Protein AF-A0A7V9SW74-F1 (afdb_monomer_lite)

Sequence (137 aa):
MRDVGGLAVEMARRSDWRYPLLHSRCAEVLALEERIHELDAIIAAGAMVARGVPAVECQCGAPILRGAHFCSHCGRPAPETAPVTSCSHCGQPLPAEANFCSVCGNAIAAEAFEGEAGLDDTMIEPLPPLDGPRETA

Radius of gyration: 23.01 Å; chains: 1; bounding box: 38×46×60 Å

pLDDT: mean 78.47, std 15.79, range [41.12, 97.19]

Foldseek 3Di:
DDQLVRVVVVCVVVVNDPPVVSVVRVVVVVVVVLVVLVVQQVVQVVVCVVVVFDWDADPSRHTHGPPDQADPRPRHGDPPHDQPDADPPPRHGHHPPDQADPPPGDGDDPDDPPDDPDDPPDPPDPDPDPPDDPDDD

Secondary structure (DSSP, 8-state):
---HHHHHHHHHHHT---HHHHHHHHHHHHHHHHHHHHHHHHHHHHHHHHHT--EEE-TTSPEEETT-SB-TTT-PBPTTS--SEE-TTT--EE-TT-SB-TTT--B---S-----S-------PPPPP--------

Structure (mmCIF, N/CA/C/O backbone):
data_AF-A0A7V9SW74-F1
#
_entry.id   AF-A0A7V9SW74-F1
#
loop_
_atom_site.group_PDB
_atom_site.id
_atom_site.type_symbol
_atom_site.label_atom_id
_atom_site.label_alt_id
_atom_site.label_comp_id
_atom_site.label_asym_id
_atom_site.label_entity_id
_atom_site.label_seq_id
_atom_site.pdbx_PDB_ins_code
_atom_site.Cartn_x
_atom_site.Cartn_y
_atom_site.Cartn_z
_atom_site.occupancy
_atom_site.B_iso_or_equiv
_atom_site.auth_seq_id
_atom_site.auth_comp_id
_atom_site.auth_asym_id
_atom_site.auth_atom_id
_atom_site.pdbx_PDB_model_num
ATOM 1 N N . MET A 1 1 ? 2.730 10.776 -17.762 1.00 51.22 1 MET A N 1
ATOM 2 C CA . MET A 1 1 ? 3.685 10.080 -16.874 1.00 51.22 1 MET A CA 1
ATOM 3 C C . MET A 1 1 ? 3.504 8.589 -17.145 1.00 51.22 1 MET A C 1
ATOM 5 O O . MET A 1 1 ? 2.360 8.163 -17.113 1.00 51.22 1 MET A O 1
ATOM 9 N N . ARG A 1 2 ? 4.538 7.843 -17.568 1.00 68.00 2 ARG A N 1
ATOM 10 C CA . ARG A 1 2 ? 4.420 6.380 -17.759 1.00 68.00 2 ARG A CA 1
ATOM 11 C C . ARG A 1 2 ? 4.558 5.712 -16.393 1.00 68.00 2 ARG A C 1
ATOM 13 O O . ARG A 1 2 ? 5.425 6.128 -15.627 1.00 68.00 2 ARG A O 1
ATOM 20 N N . ASP A 1 3 ? 3.719 4.727 -16.104 1.00 90.38 3 ASP A N 1
ATOM 21 C CA . ASP A 1 3 ? 3.871 3.873 -14.930 1.00 90.38 3 ASP A CA 1
ATOM 22 C C . ASP A 1 3 ? 5.152 3.020 -15.040 1.00 90.38 3 ASP A C 1
ATOM 24 O O . ASP A 1 3 ? 5.730 2.862 -16.122 1.00 90.38 3 ASP A O 1
ATOM 28 N N . VAL A 1 4 ? 5.628 2.499 -13.906 1.00 94.50 4 VAL A N 1
ATOM 29 C CA . VAL A 1 4 ? 6.859 1.692 -13.837 1.00 94.50 4 VAL A CA 1
ATOM 30 C C . VAL A 1 4 ? 6.759 0.442 -14.720 1.00 94.50 4 VAL A C 1
ATOM 32 O O . VAL A 1 4 ? 7.740 0.077 -15.367 1.00 94.50 4 VAL A O 1
ATOM 35 N N . GLY A 1 5 ? 5.577 -0.177 -14.807 1.00 94.56 5 GLY A N 1
ATOM 36 C CA . GLY A 1 5 ? 5.336 -1.363 -15.628 1.00 94.56 5 GLY A CA 1
ATOM 37 C C . GLY A 1 5 ? 5.457 -1.064 -17.120 1.00 94.56 5 GLY A C 1
ATOM 38 O O . GLY A 1 5 ? 6.224 -1.713 -17.826 1.00 94.56 5 GLY A O 1
ATOM 39 N N . GLY A 1 6 ? 4.783 -0.023 -17.601 1.00 94.94 6 GLY A N 1
ATOM 40 C CA . GLY A 1 6 ? 4.865 0.448 -18.978 1.00 94.94 6 GLY A CA 1
ATOM 41 C C . GLY A 1 6 ? 6.272 0.909 -19.354 1.00 94.94 6 GLY A C 1
ATOM 42 O O . GLY A 1 6 ? 6.720 0.679 -20.478 1.00 94.94 6 GLY A O 1
ATOM 43 N N . LEU A 1 7 ? 7.009 1.515 -18.417 1.00 94.69 7 LEU A N 1
ATOM 44 C CA . LEU A 1 7 ? 8.426 1.817 -18.607 1.00 94.69 7 LEU A CA 1
ATOM 45 C C . LEU A 1 7 ? 9.254 0.533 -18.779 1.00 94.69 7 LEU A C 1
ATOM 47 O O . LEU A 1 7 ? 10.014 0.437 -19.742 1.00 94.69 7 LEU A O 1
ATOM 51 N N . ALA A 1 8 ? 9.088 -0.453 -17.895 1.00 95.31 8 ALA A N 1
ATOM 52 C CA . ALA A 1 8 ? 9.814 -1.719 -17.957 1.00 95.31 8 ALA A CA 1
ATOM 53 C C . ALA A 1 8 ? 9.505 -2.509 -19.242 1.00 95.31 8 ALA A C 1
ATOM 55 O O . ALA A 1 8 ? 10.426 -2.996 -19.896 1.00 95.31 8 ALA A O 1
ATOM 56 N N . VAL A 1 9 ? 8.236 -2.571 -19.658 1.00 96.38 9 VAL A N 1
ATOM 57 C CA . VAL A 1 9 ? 7.812 -3.216 -20.913 1.00 96.38 9 VAL A CA 1
ATOM 58 C C . VAL A 1 9 ? 8.465 -2.546 -22.122 1.00 96.38 9 VAL A C 1
ATOM 60 O O . VAL A 1 9 ? 8.974 -3.227 -23.010 1.00 96.38 9 VAL A O 1
ATOM 63 N N . GLU A 1 10 ? 8.508 -1.214 -22.158 1.00 95.44 10 GLU A N 1
ATOM 64 C CA . GLU A 1 10 ? 9.140 -0.479 -23.256 1.00 95.44 10 GLU A CA 1
ATOM 65 C C . GLU A 1 10 ? 10.663 -0.663 -23.299 1.00 95.44 10 GLU A C 1
ATOM 67 O O . GLU A 1 10 ? 11.229 -0.747 -24.390 1.00 95.44 10 GLU A O 1
ATOM 72 N N . MET A 1 11 ? 11.322 -0.758 -22.141 1.00 95.69 11 MET A N 1
ATOM 73 C CA . MET A 1 11 ? 12.755 -1.066 -22.039 1.00 95.69 11 MET A CA 1
ATOM 74 C C . MET A 1 11 ? 13.049 -2.493 -22.513 1.00 95.69 11 MET A C 1
ATOM 76 O O . MET A 1 11 ? 13.964 -2.696 -23.310 1.00 95.69 11 MET A O 1
ATOM 80 N N . ALA A 1 12 ? 12.224 -3.464 -22.108 1.00 96.25 12 ALA A N 1
ATOM 81 C CA . ALA A 1 12 ? 12.329 -4.856 -22.536 1.00 96.25 12 ALA A CA 1
ATOM 82 C C . ALA A 1 12 ? 12.118 -5.006 -24.050 1.00 96.25 12 ALA A C 1
ATOM 84 O O . ALA A 1 12 ? 12.939 -5.618 -24.732 1.00 96.25 12 ALA A O 1
ATOM 85 N N . ARG A 1 13 ? 11.069 -4.372 -24.597 1.00 97.06 13 ARG A N 1
ATOM 86 C CA . ARG A 1 13 ? 10.746 -4.381 -26.035 1.00 97.06 13 ARG A CA 1
ATOM 87 C C . ARG A 1 13 ? 11.886 -3.838 -26.900 1.00 97.06 13 ARG A C 1
ATOM 89 O O . ARG A 1 13 ? 12.037 -4.261 -28.041 1.00 97.06 13 ARG A O 1
ATOM 96 N N . ARG A 1 14 ? 12.656 -2.880 -26.380 1.00 96.31 14 ARG A N 1
ATOM 97 C CA . ARG A 1 14 ? 13.791 -2.250 -27.076 1.00 96.31 14 ARG A CA 1
ATOM 98 C C . ARG A 1 14 ? 15.139 -2.886 -26.735 1.00 96.31 14 ARG A C 1
ATOM 100 O O . ARG A 1 14 ? 16.141 -2.479 -27.311 1.00 96.31 14 ARG A O 1
ATOM 107 N N . SER A 1 15 ? 15.159 -3.833 -25.795 1.00 95.19 15 SER A N 1
ATOM 108 C CA . SER A 1 15 ? 16.375 -4.424 -25.223 1.00 95.19 15 SER A CA 1
ATOM 109 C C . SER A 1 15 ? 17.374 -3.382 -24.690 1.00 95.19 15 SER A C 1
ATOM 111 O O . SER A 1 15 ? 18.578 -3.618 -24.687 1.00 95.19 15 SER A O 1
ATOM 113 N N . ASP A 1 16 ? 16.874 -2.235 -24.219 1.00 96.19 16 ASP A N 1
ATOM 114 C CA . ASP A 1 16 ? 17.673 -1.122 -23.693 1.00 96.19 16 ASP A CA 1
ATOM 115 C C . ASP A 1 16 ? 17.323 -0.868 -22.219 1.00 96.19 16 ASP A C 1
ATOM 117 O O . ASP A 1 16 ? 16.386 -0.136 -21.876 1.00 96.19 16 ASP A O 1
ATOM 121 N N . TRP A 1 17 ? 18.075 -1.514 -21.323 1.00 95.75 17 TRP A N 1
ATOM 122 C CA . TRP A 1 17 ? 17.855 -1.436 -19.881 1.00 95.75 17 TRP A CA 1
ATOM 123 C C . TRP A 1 17 ? 18.614 -0.275 -19.238 1.00 95.75 17 TRP A C 1
ATOM 125 O O . TRP A 1 17 ? 19.725 -0.396 -18.728 1.00 95.75 17 TRP A O 1
ATOM 135 N N . ARG A 1 18 ? 17.944 0.870 -19.163 1.00 95.44 18 ARG A N 1
ATOM 136 C CA . ARG A 1 18 ? 18.373 2.043 -18.389 1.00 95.44 18 ARG A CA 1
ATOM 137 C C . ARG A 1 18 ? 18.003 1.932 -16.904 1.00 95.44 18 ARG A C 1
ATOM 139 O O . ARG A 1 18 ? 17.082 2.604 -16.436 1.00 95.44 18 ARG A O 1
ATOM 146 N N . TYR A 1 19 ? 18.757 1.128 -16.154 1.00 94.81 19 TYR A N 1
ATOM 147 C CA . TYR A 1 19 ? 18.547 0.916 -14.712 1.00 94.81 19 TYR A CA 1
ATOM 148 C C . TYR A 1 19 ? 18.368 2.208 -13.883 1.00 94.81 19 TYR A C 1
ATOM 150 O O . TYR A 1 19 ? 17.423 2.259 -13.098 1.00 94.81 19 TYR A O 1
ATOM 158 N N . PRO A 1 20 ? 19.159 3.289 -14.074 1.00 97.19 20 PRO A N 1
ATOM 159 C CA . PRO A 1 20 ? 18.997 4.506 -13.271 1.00 97.19 20 PRO A CA 1
ATOM 160 C C . PRO A 1 20 ? 17.620 5.165 -13.420 1.00 97.19 20 PRO A C 1
ATOM 162 O O . PRO A 1 20 ? 17.069 5.693 -12.455 1.00 97.19 20 PRO A O 1
ATOM 165 N N . LEU A 1 21 ? 17.048 5.118 -14.628 1.00 94.69 21 LEU A N 1
ATOM 166 C CA . LEU A 1 21 ? 15.720 5.664 -14.895 1.00 94.69 21 LEU A CA 1
ATOM 167 C C . LEU A 1 21 ? 14.642 4.829 -14.200 1.00 94.69 21 LEU A C 1
ATOM 169 O O . LEU A 1 21 ? 13.772 5.395 -13.540 1.00 94.69 21 LEU A O 1
ATOM 173 N N . LEU A 1 22 ? 14.722 3.501 -14.325 1.00 94.88 22 LEU A N 1
ATOM 174 C CA . LEU A 1 22 ? 13.787 2.584 -13.678 1.00 94.88 22 LEU A CA 1
ATOM 175 C C . LEU A 1 22 ? 13.835 2.745 -12.156 1.00 94.88 22 LEU A C 1
ATOM 177 O O . LEU A 1 22 ? 12.801 2.969 -11.539 1.00 94.88 22 LEU A O 1
ATOM 181 N N . HIS A 1 23 ? 15.035 2.743 -11.574 1.00 96.19 23 HIS A N 1
ATOM 182 C CA . HIS A 1 23 ? 15.238 2.950 -10.143 1.00 96.19 23 HIS A CA 1
ATOM 183 C C . HIS A 1 23 ? 14.636 4.278 -9.662 1.00 96.19 23 HIS A C 1
ATOM 185 O O . HIS A 1 23 ? 13.929 4.302 -8.660 1.00 96.19 23 HIS A O 1
ATOM 191 N N . SER A 1 24 ? 14.856 5.379 -10.392 1.00 96.88 24 SER A N 1
ATOM 192 C CA . SER A 1 24 ? 14.240 6.674 -10.071 1.00 96.88 24 SER A CA 1
ATOM 193 C C . SER A 1 24 ? 12.712 6.609 -10.070 1.00 96.88 24 SER A C 1
ATOM 195 O O . SER A 1 24 ? 12.096 7.176 -9.173 1.00 96.88 24 SER A O 1
ATOM 197 N N . ARG A 1 25 ? 12.091 5.931 -11.045 1.00 96.25 25 ARG A N 1
ATOM 198 C CA . ARG A 1 25 ? 10.627 5.797 -11.077 1.00 96.25 25 ARG A CA 1
ATOM 199 C C . ARG A 1 25 ? 10.106 4.898 -9.957 1.00 96.25 25 ARG A C 1
ATOM 201 O O . ARG A 1 25 ? 9.099 5.236 -9.350 1.00 96.25 25 ARG A O 1
ATOM 208 N N . CYS A 1 26 ? 10.792 3.796 -9.652 1.00 96.38 26 CYS A N 1
ATOM 209 C CA . CYS A 1 26 ? 10.437 2.944 -8.518 1.00 96.38 26 CYS A CA 1
ATOM 210 C C . CYS A 1 26 ? 10.516 3.720 -7.198 1.00 96.38 26 CYS A C 1
ATOM 212 O O . CYS A 1 26 ? 9.595 3.641 -6.396 1.00 96.38 26 CYS A O 1
ATOM 214 N N . ALA A 1 27 ? 11.570 4.514 -6.996 1.00 96.25 27 ALA A N 1
ATOM 215 C CA . ALA A 1 27 ? 11.714 5.346 -5.804 1.00 96.25 27 ALA A CA 1
ATOM 216 C C . ALA A 1 27 ? 10.570 6.366 -5.656 1.00 96.25 27 ALA A C 1
ATOM 218 O O . ALA A 1 27 ? 10.077 6.566 -4.551 1.00 96.25 27 ALA A O 1
ATOM 219 N N . GLU A 1 28 ? 10.110 6.975 -6.757 1.00 95.88 28 GLU A N 1
ATOM 220 C CA . GLU A 1 28 ? 8.932 7.858 -6.748 1.00 95.88 28 GLU A CA 1
ATOM 221 C C . GLU A 1 28 ? 7.655 7.114 -6.322 1.00 95.88 28 GLU A C 1
ATOM 223 O O . GLU A 1 28 ? 6.876 7.652 -5.539 1.00 95.88 28 GLU A O 1
ATOM 228 N N . VAL A 1 29 ? 7.450 5.878 -6.793 1.00 95.81 29 VAL A N 1
ATOM 229 C CA . VAL A 1 29 ? 6.298 5.050 -6.390 1.00 95.81 29 VAL A CA 1
ATOM 230 C C . VAL A 1 29 ? 6.361 4.701 -4.904 1.00 95.81 29 VAL A C 1
ATOM 232 O O . VAL A 1 29 ? 5.387 4.931 -4.198 1.00 95.81 29 VAL A O 1
ATOM 235 N N . LEU A 1 30 ? 7.508 4.234 -4.410 1.00 95.19 30 LEU A N 1
ATOM 236 C CA . LEU A 1 30 ? 7.689 3.895 -2.993 1.00 95.19 30 LEU A CA 1
ATOM 237 C C . LEU A 1 30 ? 7.468 5.111 -2.076 1.00 95.19 30 LEU A C 1
ATOM 239 O O . LEU A 1 30 ? 6.856 4.990 -1.019 1.00 95.19 30 LEU A O 1
ATOM 243 N N . ALA A 1 31 ? 7.913 6.301 -2.492 1.00 95.94 31 ALA A N 1
ATOM 244 C CA . ALA A 1 31 ? 7.663 7.536 -1.748 1.00 95.94 31 ALA A CA 1
ATOM 245 C C . ALA A 1 31 ? 6.166 7.898 -1.698 1.00 95.94 31 ALA A C 1
ATOM 247 O O . ALA A 1 31 ? 5.680 8.426 -0.697 1.00 95.94 31 ALA A O 1
ATOM 248 N N . LEU A 1 32 ? 5.417 7.615 -2.769 1.00 95.56 32 LEU A N 1
ATOM 249 C CA . LEU A 1 32 ? 3.964 7.782 -2.774 1.00 95.56 32 LEU A CA 1
ATOM 250 C C . LEU A 1 32 ? 3.272 6.753 -1.877 1.00 95.56 32 LEU A C 1
ATOM 252 O O . LEU A 1 32 ? 2.343 7.126 -1.169 1.00 95.56 32 LEU A O 1
ATOM 256 N N . GLU A 1 33 ? 3.725 5.499 -1.869 1.00 95.50 33 GLU A N 1
ATOM 257 C CA . GLU A 1 33 ? 3.214 4.468 -0.956 1.00 95.50 33 GLU A CA 1
ATOM 258 C C . GLU A 1 33 ? 3.413 4.875 0.509 1.00 95.50 33 GLU A C 1
ATOM 260 O O . GLU A 1 33 ? 2.467 4.828 1.293 1.00 95.50 33 GLU A O 1
ATOM 265 N N . GLU A 1 34 ? 4.596 5.381 0.866 1.00 95.50 34 GLU A N 1
ATOM 266 C CA . GLU A 1 34 ? 4.862 5.919 2.205 1.00 95.50 34 GLU A CA 1
ATOM 267 C C . GLU A 1 34 ? 3.924 7.085 2.552 1.00 95.50 34 GLU A C 1
ATOM 269 O O . GLU A 1 34 ? 3.342 7.123 3.638 1.00 95.50 34 GLU A O 1
ATOM 274 N N . ARG A 1 35 ? 3.700 8.009 1.609 1.00 96.75 35 ARG A N 1
ATOM 275 C CA . ARG A 1 35 ? 2.788 9.138 1.827 1.00 96.75 35 ARG A CA 1
ATOM 276 C C . ARG A 1 35 ? 1.332 8.700 1.981 1.00 96.75 35 ARG A C 1
ATOM 278 O O . ARG A 1 35 ? 0.606 9.286 2.781 1.00 96.75 35 ARG A O 1
ATOM 285 N N . ILE A 1 36 ? 0.889 7.707 1.212 1.00 95.38 36 ILE A N 1
ATOM 286 C CA . ILE A 1 36 ? -0.455 7.128 1.340 1.00 95.38 36 ILE A CA 1
ATOM 287 C C . ILE A 1 36 ? -0.610 6.515 2.729 1.00 95.38 36 ILE A C 1
ATOM 289 O O . ILE A 1 36 ? -1.586 6.807 3.413 1.00 95.38 36 ILE A O 1
ATOM 293 N N . HIS A 1 37 ? 0.386 5.756 3.183 1.00 90.38 37 HIS A N 1
ATOM 294 C CA . HIS A 1 37 ? 0.373 5.153 4.510 1.00 90.38 37 HIS A CA 1
ATOM 295 C C . HIS A 1 37 ? 0.294 6.186 5.640 1.00 90.38 37 HIS A C 1
ATOM 297 O O . HIS A 1 37 ? -0.486 6.022 6.579 1.00 90.38 37 HIS A O 1
ATOM 303 N N . GLU A 1 38 ? 1.040 7.286 5.529 1.00 91.88 38 GLU A N 1
ATOM 304 C CA . GLU A 1 38 ? 0.960 8.402 6.474 1.00 91.88 38 GLU A CA 1
ATOM 305 C C . GLU A 1 38 ? -0.455 9.006 6.521 1.00 91.88 38 GLU A C 1
ATOM 307 O O . GLU A 1 38 ? -1.012 9.239 7.596 1.00 91.88 38 GLU A O 1
ATOM 312 N N . LEU A 1 39 ? -1.066 9.237 5.355 1.00 91.25 39 LEU A N 1
ATOM 313 C CA . LEU A 1 39 ? -2.416 9.794 5.265 1.00 91.25 39 LEU A CA 1
ATOM 314 C C . LEU A 1 39 ? -3.473 8.836 5.828 1.00 91.25 39 LEU A C 1
ATOM 316 O O . LEU A 1 39 ? -4.360 9.280 6.559 1.00 91.25 39 LEU A O 1
ATOM 320 N N . ASP A 1 40 ? -3.360 7.539 5.549 1.00 88.44 40 ASP A N 1
ATOM 321 C CA . ASP A 1 40 ? -4.254 6.517 6.095 1.00 88.44 40 ASP A CA 1
ATOM 322 C C . ASP A 1 40 ? -4.171 6.451 7.624 1.00 88.44 40 ASP A C 1
ATOM 324 O O . ASP A 1 40 ? -5.203 6.357 8.295 1.00 88.44 40 ASP A O 1
ATOM 328 N N . ALA A 1 41 ? -2.969 6.571 8.197 1.00 85.25 41 ALA A N 1
ATOM 329 C CA . ALA A 1 41 ? -2.787 6.633 9.645 1.00 85.25 41 ALA A CA 1
ATOM 330 C C . ALA A 1 41 ? -3.499 7.853 10.255 1.00 85.25 41 ALA A C 1
ATOM 332 O O . ALA A 1 41 ? -4.210 7.718 11.257 1.00 85.25 41 ALA A O 1
ATOM 333 N N . ILE A 1 42 ? -3.385 9.027 9.621 1.00 87.31 42 ILE A N 1
ATOM 334 C CA . ILE A 1 42 ? -4.072 10.255 10.054 1.00 87.31 42 ILE A CA 1
ATOM 335 C C . ILE A 1 42 ? -5.597 10.082 9.986 1.00 87.31 42 ILE A C 1
ATOM 337 O O . ILE A 1 42 ? -6.304 10.423 10.939 1.00 87.31 42 ILE A O 1
ATOM 341 N N . ILE A 1 43 ? -6.117 9.531 8.885 1.00 87.94 43 ILE A N 1
ATOM 342 C CA . ILE A 1 43 ? -7.555 9.290 8.700 1.00 87.94 43 ILE A CA 1
ATOM 343 C C . ILE A 1 43 ? -8.076 8.310 9.756 1.00 87.94 43 ILE A C 1
ATOM 345 O O . ILE A 1 43 ? -9.107 8.567 10.385 1.00 87.94 43 ILE A O 1
ATOM 349 N N . ALA A 1 44 ? -7.360 7.208 9.991 1.00 82.19 44 ALA A N 1
ATOM 350 C CA . ALA A 1 44 ? -7.730 6.214 10.989 1.00 82.19 44 ALA A CA 1
ATOM 351 C C . ALA A 1 44 ? -7.756 6.816 12.403 1.00 82.19 44 ALA A C 1
ATOM 353 O O . ALA A 1 44 ? -8.731 6.621 13.134 1.00 82.19 44 ALA A O 1
ATOM 354 N N . ALA A 1 45 ? -6.741 7.605 12.769 1.00 78.81 45 ALA A N 1
ATOM 355 C CA . ALA A 1 45 ? -6.677 8.268 14.068 1.00 78.81 45 ALA A CA 1
ATOM 356 C C . ALA A 1 45 ? -7.847 9.247 14.260 1.00 78.81 45 ALA A C 1
ATOM 358 O O . ALA A 1 45 ? -8.541 9.194 15.278 1.00 78.81 45 ALA A O 1
ATOM 359 N N . GLY A 1 46 ? -8.137 10.082 13.256 1.00 80.81 46 GLY A N 1
ATOM 360 C CA . GLY A 1 46 ? -9.273 11.007 13.289 1.00 80.81 46 GLY A CA 1
ATOM 361 C C . GLY A 1 46 ? -10.621 10.292 13.436 1.00 80.81 46 GLY A C 1
ATOM 362 O O . GLY A 1 46 ? -11.469 10.709 14.228 1.00 80.81 46 GLY A O 1
ATOM 363 N N . ALA A 1 47 ? -10.807 9.172 12.734 1.00 78.81 47 ALA A N 1
ATOM 364 C CA . ALA A 1 47 ? -12.024 8.371 12.822 1.00 78.81 47 ALA A CA 1
ATOM 365 C C . ALA A 1 47 ? -12.210 7.708 14.199 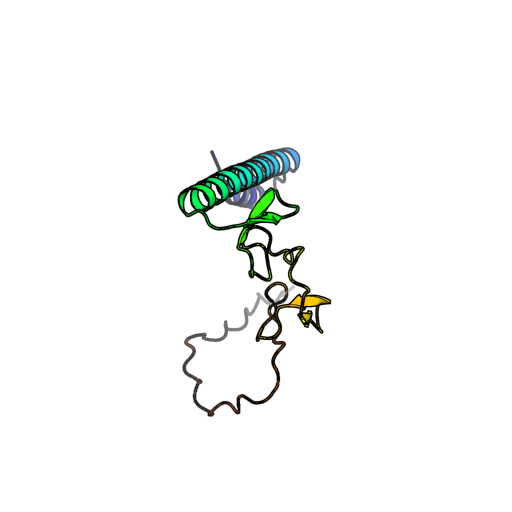1.00 78.81 47 ALA A C 1
ATOM 367 O O . ALA A 1 47 ? -13.344 7.544 14.652 1.00 78.81 47 ALA A O 1
ATOM 368 N N . MET A 1 48 ? -11.124 7.327 14.878 1.00 72.50 48 MET A N 1
ATOM 369 C CA . MET A 1 48 ? -11.180 6.764 16.231 1.00 72.50 48 MET A CA 1
ATOM 370 C C . MET A 1 48 ? -11.484 7.829 17.286 1.00 72.50 48 MET A C 1
ATOM 372 O O . MET A 1 48 ? -12.354 7.604 18.129 1.00 72.50 48 MET A O 1
ATOM 376 N N . VAL A 1 49 ? -10.856 9.010 17.186 1.00 75.62 49 VAL A N 1
ATOM 377 C CA . VAL A 1 49 ? -11.160 10.168 18.047 1.00 75.62 49 VAL A CA 1
ATOM 378 C C . VAL A 1 49 ? -12.635 10.550 17.933 1.00 75.62 49 VAL A C 1
ATOM 380 O O . VAL A 1 49 ? -13.310 10.691 18.950 1.00 75.62 49 VAL A O 1
ATOM 383 N N . ALA A 1 50 ? -13.171 10.632 16.711 1.00 75.12 50 ALA A N 1
ATOM 384 C CA . ALA A 1 50 ? -14.580 10.951 16.479 1.00 75.12 50 ALA A CA 1
ATOM 385 C C . ALA A 1 50 ? -15.554 9.931 17.101 1.00 75.12 50 ALA A C 1
ATOM 387 O O . ALA A 1 50 ? -16.680 10.285 17.442 1.00 75.12 50 ALA A O 1
ATOM 388 N N . ARG A 1 51 ? -15.136 8.667 17.254 1.00 76.06 51 ARG A N 1
ATOM 389 C CA . ARG A 1 51 ? -15.955 7.588 17.828 1.00 76.06 51 ARG A CA 1
ATOM 390 C C . ARG A 1 51 ? -15.698 7.348 19.321 1.00 76.06 51 ARG A C 1
ATOM 392 O O . ARG A 1 51 ? -16.362 6.496 19.903 1.00 76.06 51 ARG A O 1
ATOM 399 N N . GLY A 1 52 ? -14.745 8.054 19.937 1.00 74.06 52 GLY A N 1
ATOM 400 C CA . GLY A 1 52 ? -14.355 7.842 21.337 1.00 74.06 52 GLY A CA 1
ATOM 401 C C . GLY A 1 52 ? -13.813 6.436 21.621 1.00 74.06 52 GLY A C 1
ATOM 402 O O . GLY A 1 52 ? -13.869 5.968 22.757 1.00 74.06 52 GLY A O 1
ATOM 403 N N . VAL A 1 53 ? -13.331 5.738 20.590 1.00 70.44 53 VAL A N 1
ATOM 404 C CA . VAL A 1 53 ? -12.887 4.349 20.706 1.00 70.44 53 VAL A CA 1
ATOM 405 C C . VAL A 1 53 ? -11.413 4.332 21.101 1.00 70.44 53 VAL A C 1
ATOM 407 O O . VAL A 1 53 ? -10.598 4.955 20.419 1.00 70.44 53 VAL A O 1
ATOM 410 N N . PRO A 1 54 ? -11.038 3.628 22.178 1.00 69.31 54 PRO A N 1
ATOM 411 C CA . PRO A 1 54 ? -9.647 3.547 22.573 1.00 69.31 54 PRO A CA 1
ATOM 412 C C . PRO A 1 54 ? -8.816 2.752 21.561 1.00 69.31 54 PRO A C 1
ATOM 414 O O . PRO A 1 54 ? -9.203 1.659 21.138 1.00 69.31 54 PRO A O 1
ATOM 417 N N . ALA A 1 55 ? -7.640 3.280 21.242 1.00 75.50 55 ALA A N 1
ATOM 418 C CA . ALA A 1 55 ? -6.694 2.684 20.313 1.00 75.50 55 ALA A CA 1
ATOM 419 C C . ALA A 1 55 ? -5.296 2.619 20.925 1.00 75.50 55 ALA A C 1
ATOM 421 O O . ALA A 1 55 ? -4.967 3.391 21.827 1.00 75.50 55 ALA A O 1
ATOM 422 N N . VAL A 1 56 ? -4.490 1.693 20.421 1.00 81.75 56 VAL A N 1
ATOM 423 C CA . VAL A 1 56 ? -3.068 1.559 20.746 1.00 81.75 56 VAL A CA 1
ATOM 424 C C . VAL A 1 56 ? -2.271 1.837 19.479 1.00 81.75 56 VAL A C 1
ATOM 426 O O . VAL A 1 56 ? -2.682 1.436 18.395 1.00 81.75 56 VAL A O 1
ATOM 429 N N . GLU A 1 57 ? -1.147 2.535 19.578 1.00 83.38 57 GLU A N 1
ATOM 430 C CA . GLU A 1 57 ? -0.331 2.857 18.408 1.00 83.38 57 GLU A CA 1
ATOM 431 C C . GLU A 1 57 ? 0.503 1.644 17.967 1.00 83.38 57 GLU A C 1
ATOM 433 O O . GLU A 1 57 ? 1.154 0.978 18.776 1.00 83.38 57 GLU A O 1
ATOM 438 N N . CYS A 1 58 ? 0.481 1.332 16.672 1.00 85.38 58 CYS A N 1
ATOM 439 C CA . CYS A 1 58 ? 1.392 0.359 16.086 1.00 85.38 58 CYS A CA 1
ATOM 440 C C . CYS A 1 58 ? 2.790 0.966 15.914 1.00 85.38 58 CYS A C 1
ATOM 442 O O . CYS A 1 58 ? 2.934 2.160 15.696 1.00 85.38 58 CYS A O 1
ATOM 444 N N . GLN A 1 59 ? 3.827 0.130 15.829 1.00 83.25 59 GLN A N 1
ATOM 445 C CA . GLN A 1 59 ? 5.179 0.573 15.463 1.00 83.25 59 GLN A CA 1
ATOM 446 C C . GLN A 1 59 ? 5.265 1.246 14.076 1.00 83.25 59 GLN A C 1
ATOM 448 O O . GLN A 1 59 ? 6.226 1.952 13.797 1.00 83.25 59 GLN A O 1
ATOM 453 N N . CYS A 1 60 ? 4.280 1.020 13.200 1.00 81.50 60 CYS A N 1
ATOM 454 C CA . CYS A 1 60 ? 4.168 1.723 11.916 1.00 81.50 60 CYS A CA 1
ATOM 455 C C . CYS A 1 60 ? 3.455 3.088 12.006 1.00 81.50 60 CYS A C 1
ATOM 457 O O . CYS A 1 60 ? 3.269 3.726 10.980 1.00 81.50 60 CYS A O 1
ATOM 459 N N . GLY A 1 61 ? 3.010 3.513 13.194 1.00 81.31 61 GLY A N 1
ATOM 460 C CA . GLY A 1 61 ? 2.250 4.749 13.419 1.00 81.31 61 GLY A CA 1
ATOM 461 C C . GLY A 1 61 ? 0.736 4.620 13.209 1.00 81.31 61 GLY A C 1
ATOM 462 O O . GLY A 1 61 ? -0.025 5.493 13.619 1.00 81.31 61 GLY A O 1
ATOM 463 N N . ALA A 1 62 ? 0.258 3.521 12.613 1.00 83.25 62 ALA A N 1
ATOM 464 C CA . ALA A 1 62 ? -1.177 3.297 12.452 1.00 83.25 62 ALA A CA 1
ATOM 465 C C . ALA A 1 62 ? -1.845 2.932 13.792 1.00 83.25 62 ALA A C 1
ATOM 467 O O . ALA A 1 62 ? -1.304 2.118 14.551 1.00 83.25 62 ALA A O 1
ATOM 468 N N . PRO A 1 63 ? -3.044 3.459 14.082 1.00 82.50 63 PRO A N 1
ATOM 469 C CA . PRO A 1 63 ? -3.757 3.107 15.296 1.00 82.50 63 PRO A CA 1
ATOM 470 C C . PRO A 1 63 ? -4.397 1.717 15.169 1.00 82.50 63 PRO A C 1
ATOM 472 O O . PRO A 1 63 ? -5.034 1.378 14.171 1.00 82.50 63 PRO A O 1
ATOM 475 N N . ILE A 1 64 ? -4.236 0.904 16.206 1.00 85.56 64 ILE A N 1
ATOM 476 C CA . ILE A 1 64 ? -4.800 -0.436 16.339 1.00 85.56 64 ILE A CA 1
ATOM 477 C C . ILE A 1 64 ? -5.988 -0.364 17.292 1.00 85.56 64 ILE A C 1
ATOM 479 O O . ILE A 1 64 ? -5.884 0.157 18.405 1.00 85.56 64 ILE A O 1
ATOM 483 N N . LEU A 1 65 ? -7.121 -0.920 16.866 1.00 81.06 65 LEU A N 1
ATOM 484 C CA . LEU A 1 65 ? -8.296 -1.049 17.718 1.00 81.06 65 LEU A CA 1
ATOM 485 C C . LEU A 1 65 ? -7.986 -1.967 18.907 1.00 81.06 65 LEU A C 1
ATOM 487 O O . LEU A 1 65 ? -7.468 -3.068 18.723 1.00 81.06 65 LEU A O 1
ATOM 491 N N . ARG A 1 66 ? -8.329 -1.541 20.126 1.00 75.75 66 ARG A N 1
ATOM 492 C CA . ARG A 1 66 ? -8.112 -2.367 21.319 1.00 75.75 66 ARG A CA 1
ATOM 493 C C . ARG A 1 66 ? -8.884 -3.693 21.183 1.00 75.75 66 ARG A C 1
ATOM 495 O O . ARG A 1 66 ? -10.088 -3.678 20.940 1.00 75.75 66 ARG A O 1
ATOM 502 N N . GLY A 1 67 ? -8.184 -4.823 21.312 1.00 74.12 67 GLY A N 1
ATOM 503 C CA . GLY A 1 67 ? -8.722 -6.172 21.076 1.00 74.12 67 GLY A CA 1
ATOM 504 C C . GLY A 1 67 ? -8.451 -6.750 19.679 1.00 74.12 67 GLY A C 1
ATOM 505 O O . GLY A 1 67 ? -8.708 -7.929 19.459 1.00 74.12 67 GLY A O 1
ATOM 506 N N . ALA A 1 68 ? -7.905 -5.971 18.740 1.00 79.88 68 ALA A N 1
ATOM 507 C CA . ALA A 1 68 ? -7.398 -6.518 17.485 1.00 79.88 68 ALA A CA 1
ATOM 508 C C . ALA A 1 68 ? -6.054 -7.227 17.714 1.00 79.88 68 ALA A C 1
ATOM 510 O O . ALA A 1 68 ? -5.163 -6.681 18.354 1.00 79.88 68 ALA A O 1
ATOM 511 N N . HIS A 1 69 ? -5.884 -8.417 17.134 1.00 79.50 69 HIS A N 1
ATOM 512 C CA . HIS A 1 69 ? -4.633 -9.179 17.230 1.00 79.50 69 HIS A CA 1
ATOM 513 C C . HIS A 1 69 ? -3.522 -8.640 16.318 1.00 79.50 69 HIS A C 1
ATOM 515 O O . HIS A 1 69 ? -2.345 -8.870 16.588 1.00 79.50 69 HIS A O 1
ATOM 521 N N . PHE A 1 70 ? -3.878 -7.924 15.246 1.00 82.81 70 PHE A N 1
ATOM 522 C CA . PHE A 1 70 ? -2.942 -7.415 14.241 1.00 82.81 70 PHE A CA 1
ATOM 523 C C . PHE A 1 70 ? -3.303 -5.997 13.810 1.00 82.81 70 PHE A C 1
ATOM 525 O O . PHE A 1 70 ? -4.466 -5.593 13.823 1.00 82.81 70 PHE A O 1
ATOM 532 N N . CYS A 1 71 ? -2.293 -5.253 13.371 1.00 85.06 71 CYS A N 1
ATOM 533 C CA . CYS A 1 71 ? -2.470 -3.981 12.697 1.00 85.06 71 CYS A CA 1
ATOM 534 C C . CYS A 1 71 ? -3.073 -4.210 11.306 1.00 85.06 71 CYS A C 1
ATOM 536 O O . CYS A 1 71 ? -2.464 -4.874 10.470 1.00 85.06 71 CYS A O 1
ATOM 538 N N . SER A 1 72 ? -4.228 -3.608 11.024 1.00 82.50 72 SER A N 1
ATOM 539 C CA . SER A 1 72 ? -4.861 -3.656 9.697 1.00 82.50 72 SER A CA 1
ATOM 540 C C . SER A 1 72 ? -4.048 -2.953 8.606 1.00 82.50 72 SER A C 1
ATOM 542 O O . SER A 1 72 ? -4.333 -3.135 7.430 1.00 82.50 72 SER A O 1
ATOM 544 N N . HIS A 1 73 ? -3.063 -2.141 8.995 1.00 80.75 73 HIS A N 1
ATOM 545 C CA . HIS A 1 73 ? -2.232 -1.377 8.075 1.00 80.75 73 HIS A CA 1
ATOM 546 C C . HIS A 1 73 ? -0.959 -2.129 7.662 1.00 80.75 73 HIS A C 1
ATOM 548 O O . HIS A 1 73 ? -0.677 -2.258 6.479 1.00 80.75 73 HIS A O 1
ATOM 554 N N . CYS A 1 74 ? -0.198 -2.668 8.622 1.00 83.25 74 CYS A N 1
ATOM 555 C CA . CYS A 1 74 ? 1.087 -3.323 8.337 1.00 83.25 74 CYS A CA 1
ATOM 556 C C . CYS A 1 74 ? 1.122 -4.829 8.643 1.00 83.25 74 CYS A C 1
ATOM 558 O O . CYS A 1 74 ? 2.161 -5.464 8.476 1.00 83.25 74 CYS A O 1
ATOM 560 N N . GLY A 1 75 ? 0.032 -5.404 9.161 1.00 79.62 75 GLY A N 1
ATOM 561 C CA . GLY A 1 75 ? -0.074 -6.830 9.487 1.00 79.62 75 GLY A CA 1
ATOM 562 C C . GLY A 1 75 ? 0.742 -7.295 10.700 1.00 79.62 75 GLY A C 1
ATOM 563 O O . GLY A 1 75 ? 0.703 -8.477 11.039 1.00 79.62 75 GLY A O 1
ATOM 564 N N . ARG A 1 76 ? 1.479 -6.403 11.377 1.00 81.06 76 ARG A N 1
ATOM 565 C CA . ARG A 1 76 ? 2.229 -6.745 12.598 1.00 81.06 76 ARG A CA 1
ATOM 566 C C . ARG A 1 76 ? 1.284 -7.056 13.762 1.00 81.06 76 ARG A C 1
ATOM 568 O O . ARG A 1 76 ? 0.218 -6.440 13.837 1.00 81.06 76 ARG A O 1
ATOM 575 N N . PRO A 1 77 ? 1.668 -7.958 14.684 1.00 80.38 77 PRO A N 1
ATOM 576 C CA . PRO A 1 77 ? 0.862 -8.250 15.862 1.00 80.38 77 PRO A CA 1
ATOM 577 C C . PRO A 1 77 ? 0.700 -7.003 16.737 1.00 80.38 77 PRO A C 1
ATOM 579 O O . PRO A 1 77 ? 1.612 -6.178 16.846 1.00 80.38 77 PRO A O 1
ATOM 582 N N . ALA A 1 78 ? -0.474 -6.860 17.344 1.00 82.12 78 ALA A N 1
ATOM 583 C CA . ALA A 1 78 ? -0.754 -5.779 18.272 1.00 82.12 78 ALA A CA 1
ATOM 584 C C . ALA A 1 78 ? 0.106 -5.931 19.541 1.00 82.12 78 ALA A C 1
ATOM 586 O O . ALA A 1 78 ? 0.263 -7.044 20.042 1.00 82.12 78 ALA A O 1
ATOM 587 N N . PRO A 1 79 ? 0.645 -4.834 20.100 1.00 74.69 79 PRO A N 1
ATOM 588 C CA . PRO A 1 79 ? 1.562 -4.903 21.240 1.00 74.69 79 PRO A CA 1
ATOM 589 C C . PRO A 1 79 ? 0.914 -5.470 22.514 1.00 74.69 79 PRO A C 1
ATOM 591 O O . PRO A 1 79 ? 1.610 -6.046 23.344 1.00 74.69 79 PRO A O 1
ATOM 594 N N . GLU A 1 80 ? -0.408 -5.341 22.666 1.00 70.81 80 GLU A N 1
ATOM 595 C CA . GLU A 1 80 ? -1.147 -5.823 23.844 1.00 70.81 80 GLU A CA 1
ATOM 596 C C . GLU A 1 80 ? -1.790 -7.204 23.651 1.00 70.81 80 GLU A C 1
ATOM 598 O O . GLU A 1 80 ? -2.346 -7.762 24.594 1.00 70.81 80 GLU A O 1
ATOM 603 N N . THR A 1 81 ? -1.749 -7.772 22.444 1.00 67.06 81 THR A N 1
ATOM 604 C CA . THR A 1 81 ? -2.421 -9.041 22.148 1.00 67.06 81 THR A CA 1
ATOM 605 C C . THR A 1 81 ? -1.393 -10.037 21.643 1.00 67.06 81 THR A C 1
ATOM 607 O O . THR A 1 81 ? -0.977 -9.996 20.487 1.00 67.06 81 THR A O 1
ATOM 610 N N . ALA A 1 82 ? -0.951 -10.920 22.541 1.00 62.91 82 ALA A N 1
ATOM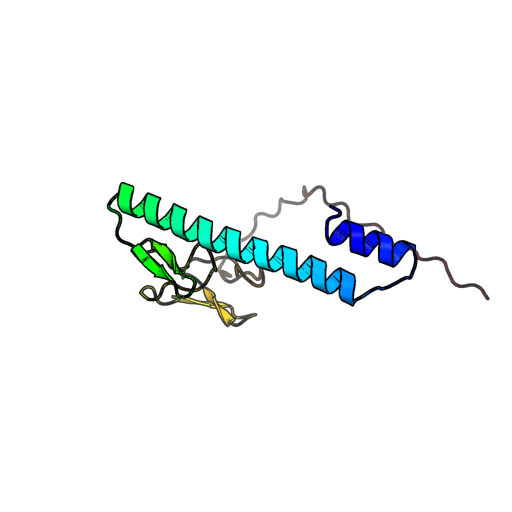 611 C CA . ALA A 1 82 ? 0.036 -11.934 22.207 1.00 62.91 82 ALA A CA 1
ATOM 612 C C . ALA A 1 82 ? -0.476 -12.818 21.053 1.00 62.91 82 ALA A C 1
ATOM 614 O O . ALA A 1 82 ? -1.654 -13.198 21.045 1.00 62.91 82 ALA A O 1
ATOM 615 N N . PRO A 1 83 ? 0.384 -13.152 20.076 1.00 65.06 83 PRO A N 1
ATOM 616 C CA . PRO A 1 83 ? 0.028 -14.127 19.061 1.00 65.06 83 PRO A CA 1
ATOM 617 C C . PRO A 1 83 ? -0.228 -15.477 19.729 1.00 65.06 83 PRO A C 1
ATOM 619 O O . PRO A 1 83 ? 0.524 -15.890 20.610 1.00 65.06 83 PRO A O 1
ATOM 622 N N . VAL A 1 84 ? -1.313 -16.141 19.337 1.00 72.44 84 VAL A N 1
ATOM 623 C CA . VAL A 1 84 ? -1.772 -17.356 20.027 1.00 72.44 84 VAL A CA 1
ATOM 624 C C . VAL A 1 84 ? -1.094 -18.604 19.458 1.00 72.44 84 VAL A C 1
ATOM 626 O O . VAL A 1 84 ? -0.899 -19.581 20.173 1.00 72.44 84 VAL A O 1
ATOM 629 N N . THR A 1 85 ? -0.680 -18.563 18.190 1.00 79.19 85 THR A N 1
ATOM 630 C CA . THR A 1 85 ? 0.070 -19.640 17.531 1.00 79.19 85 THR A CA 1
ATOM 631 C C . THR A 1 85 ? 1.009 -19.075 16.459 1.00 79.19 85 THR A C 1
ATOM 633 O O . THR A 1 85 ? 0.922 -17.897 16.110 1.00 79.19 85 THR A O 1
ATOM 636 N N . SER A 1 86 ? 1.934 -19.882 15.942 1.00 85.56 86 SER A N 1
ATOM 637 C CA . SER A 1 86 ? 2.820 -19.521 14.832 1.00 85.56 86 SER A CA 1
ATOM 638 C C . SER A 1 86 ? 2.650 -20.489 13.666 1.00 85.56 86 SER A C 1
ATOM 640 O O . SER A 1 86 ? 2.339 -21.667 13.833 1.00 85.56 86 SER A O 1
ATOM 642 N N . CYS A 1 87 ? 2.847 -19.987 12.450 1.00 87.00 87 CYS A N 1
ATOM 643 C CA . CYS A 1 87 ? 2.796 -20.806 11.254 1.00 87.00 87 CYS A CA 1
ATOM 644 C C . CYS A 1 87 ? 3.933 -21.830 11.257 1.00 87.00 87 CYS A C 1
ATOM 646 O O . CYS A 1 87 ? 5.102 -21.457 11.299 1.00 87.00 87 CYS A O 1
ATOM 648 N N . SER A 1 88 ? 3.601 -23.113 11.117 1.00 88.56 88 SER A N 1
ATOM 649 C CA . SER A 1 88 ? 4.588 -24.195 11.018 1.00 88.56 88 SER A CA 1
ATOM 650 C C . SER A 1 88 ? 5.465 -24.116 9.762 1.00 88.56 88 SER A C 1
ATOM 652 O O . SER A 1 88 ? 6.567 -24.655 9.756 1.00 88.56 88 SER A O 1
ATOM 654 N N . HIS A 1 89 ? 5.002 -23.436 8.707 1.00 89.50 89 HIS A N 1
ATOM 655 C CA . HIS A 1 89 ? 5.727 -23.309 7.442 1.00 89.50 89 HIS A CA 1
ATOM 656 C C . HIS A 1 89 ? 6.663 -22.093 7.386 1.00 89.50 89 HIS A C 1
ATOM 658 O O . HIS A 1 89 ? 7.807 -22.224 6.965 1.00 89.50 89 HIS A O 1
ATOM 664 N N . CYS A 1 90 ? 6.202 -20.904 7.796 1.00 89.38 90 CYS A N 1
ATOM 665 C CA . CYS A 1 90 ? 6.993 -19.666 7.696 1.00 89.38 90 CYS A CA 1
ATOM 666 C C . CYS A 1 90 ? 7.301 -18.991 9.041 1.00 89.38 90 CYS A C 1
ATOM 668 O O . CYS A 1 90 ? 7.966 -17.960 9.062 1.00 89.38 90 CYS A O 1
ATOM 670 N N . GLY A 1 91 ? 6.809 -19.527 10.161 1.00 85.44 91 GLY A N 1
ATOM 671 C CA . GLY A 1 91 ? 7.036 -18.981 11.503 1.00 85.44 91 GLY A CA 1
ATOM 672 C C . GLY A 1 91 ? 6.203 -17.746 11.854 1.00 85.44 91 GLY A C 1
ATOM 673 O O . GLY A 1 91 ? 6.309 -17.248 12.974 1.00 85.44 91 GLY A O 1
ATOM 674 N N . GLN A 1 92 ? 5.366 -17.249 10.937 1.00 84.75 92 GLN A N 1
ATOM 675 C CA . GLN A 1 92 ? 4.588 -16.031 11.162 1.00 84.75 92 GLN A CA 1
ATOM 676 C C . GLN A 1 92 ? 3.611 -16.196 12.341 1.00 84.75 92 GLN A C 1
ATOM 678 O O . GLN A 1 92 ? 2.905 -17.204 12.381 1.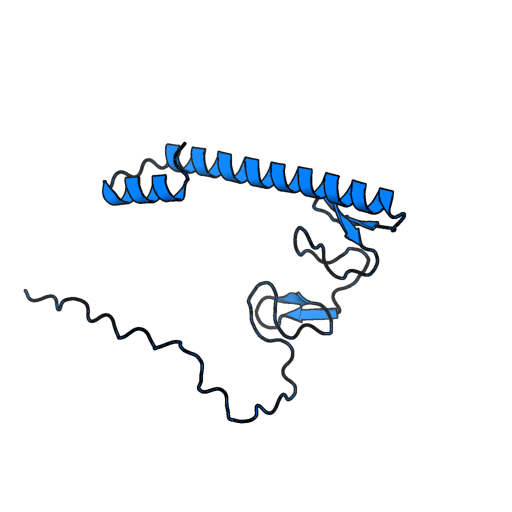00 84.75 92 GLN A O 1
ATOM 683 N N . PRO A 1 93 ? 3.517 -15.227 13.270 1.00 83.38 93 PRO A N 1
ATOM 684 C CA . PRO A 1 93 ? 2.500 -15.227 14.318 1.00 83.38 93 PRO A CA 1
ATOM 685 C C . PRO A 1 93 ? 1.081 -15.139 13.745 1.00 83.38 93 PRO A C 1
ATOM 687 O O . PRO A 1 93 ? 0.812 -14.341 12.848 1.00 83.38 93 PRO A O 1
ATOM 690 N N . LEU A 1 94 ? 0.167 -15.930 14.30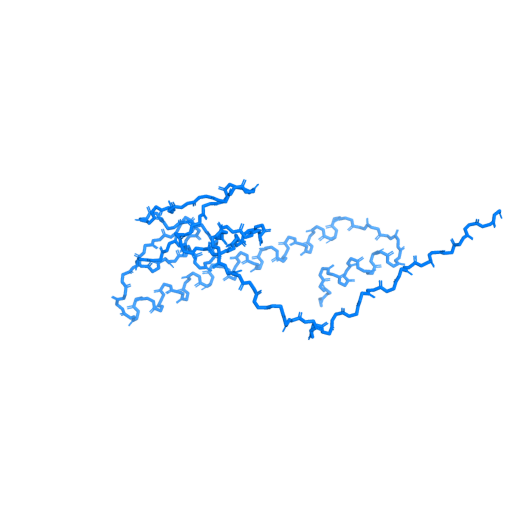2 1.00 82.38 94 LEU A N 1
ATOM 691 C CA . LEU A 1 94 ? -1.213 -16.089 13.856 1.00 82.38 94 LEU A CA 1
ATOM 692 C C . LEU A 1 94 ? -2.199 -16.031 15.040 1.00 82.38 94 LEU A C 1
ATOM 694 O O . LEU A 1 94 ? -1.831 -16.342 16.182 1.00 82.38 94 LEU A O 1
ATOM 698 N N . PRO A 1 95 ? -3.457 -15.621 14.793 1.00 77.06 95 PRO A N 1
ATOM 699 C CA . PRO A 1 95 ? -4.516 -15.724 15.788 1.00 77.06 95 PRO A CA 1
ATOM 700 C C . PRO A 1 95 ? -4.904 -17.195 15.994 1.00 77.06 95 PRO A C 1
ATOM 702 O O . PRO A 1 95 ? -4.676 -18.028 15.119 1.00 77.06 95 PRO A O 1
ATOM 705 N N . ALA A 1 96 ? -5.514 -17.503 17.141 1.00 74.31 96 ALA A N 1
ATOM 706 C CA . ALA A 1 96 ? -5.869 -18.874 17.534 1.00 74.31 96 ALA A CA 1
ATOM 707 C C . ALA A 1 96 ? -6.748 -19.596 16.499 1.00 74.31 96 ALA A C 1
ATOM 709 O O . ALA A 1 96 ? -6.645 -20.802 16.320 1.00 74.31 96 ALA A O 1
ATOM 710 N N . GLU A 1 97 ? -7.599 -18.830 15.818 1.00 71.81 97 GLU A N 1
ATOM 711 C CA . GLU A 1 97 ? -8.658 -19.316 14.931 1.00 71.81 97 GLU A CA 1
ATOM 712 C C . GLU A 1 97 ? -8.285 -19.186 13.440 1.00 71.81 97 GLU A C 1
ATOM 714 O O . GLU A 1 97 ? -9.142 -19.306 12.565 1.00 71.81 97 GLU A O 1
ATOM 719 N N . ALA A 1 98 ? -7.019 -18.896 13.110 1.00 80.06 98 ALA A N 1
ATOM 720 C CA . ALA A 1 98 ? -6.603 -18.798 11.713 1.00 80.06 98 ALA A CA 1
ATOM 721 C C . ALA A 1 98 ? -6.590 -20.168 11.026 1.00 80.06 98 ALA A C 1
ATOM 723 O O . ALA A 1 98 ? -5.792 -21.041 11.357 1.00 80.06 98 ALA A O 1
ATOM 724 N N . ASN A 1 99 ? -7.400 -20.301 9.975 1.00 84.31 99 ASN A N 1
ATOM 725 C CA . ASN A 1 99 ? -7.364 -21.468 9.093 1.00 84.31 99 ASN 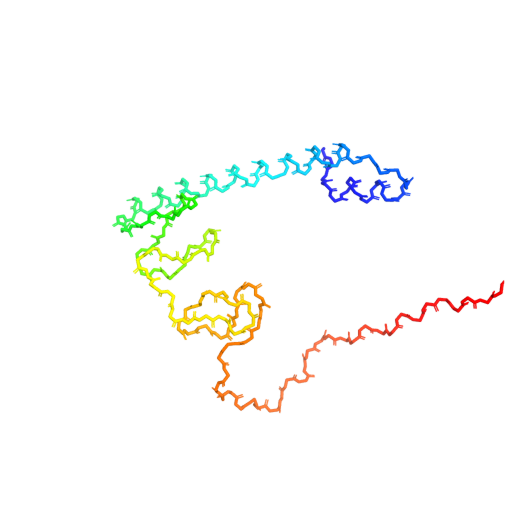A CA 1
ATOM 726 C C . ASN A 1 99 ? -6.175 -21.433 8.123 1.00 84.31 99 ASN A C 1
ATOM 728 O O . ASN A 1 99 ? -5.646 -22.486 7.781 1.00 84.31 99 ASN A O 1
ATOM 732 N N . PHE A 1 100 ? -5.729 -20.237 7.716 1.00 86.25 100 PHE A N 1
ATOM 733 C CA . PHE A 1 100 ? -4.635 -20.024 6.762 1.00 86.25 100 PHE A CA 1
ATOM 734 C C . PHE A 1 100 ? -3.653 -18.959 7.253 1.00 86.25 100 PHE A C 1
ATOM 736 O O . PHE A 1 100 ? -4.022 -18.019 7.960 1.00 86.25 100 PHE A O 1
ATOM 743 N N . CYS A 1 101 ? -2.397 -19.071 6.829 1.00 87.12 101 CYS A N 1
ATOM 744 C CA . CYS A 1 101 ? -1.383 -18.054 7.053 1.00 87.12 101 CYS A CA 1
ATOM 745 C C . CYS A 1 101 ? -1.584 -16.869 6.101 1.00 87.12 101 CYS A C 1
ATOM 747 O O . CYS A 1 101 ? -1.508 -17.033 4.887 1.00 87.12 101 CYS A O 1
ATOM 749 N N . SER A 1 102 ? -1.726 -15.656 6.638 1.00 82.56 102 SER A N 1
ATOM 750 C CA . SER A 1 102 ? -1.849 -14.424 5.839 1.00 82.56 102 SER A CA 1
ATOM 751 C C . SER A 1 102 ? -0.587 -14.044 5.054 1.00 82.56 102 SER A C 1
ATOM 753 O O . SER A 1 102 ? -0.656 -13.191 4.176 1.00 82.56 102 SER A O 1
ATOM 755 N N . VAL A 1 103 ? 0.562 -14.657 5.363 1.00 85.38 103 VAL A N 1
ATOM 756 C CA . VAL A 1 103 ? 1.850 -14.360 4.713 1.00 85.38 103 VAL A CA 1
ATOM 757 C C . VAL A 1 103 ? 2.231 -15.405 3.672 1.00 85.38 103 VAL A C 1
ATOM 759 O O . VAL A 1 103 ? 2.621 -15.038 2.570 1.00 85.38 103 VAL A O 1
ATOM 762 N N . CYS A 1 104 ? 2.150 -16.698 4.000 1.00 89.19 104 CYS A N 1
ATOM 763 C CA . CYS A 1 104 ? 2.560 -17.761 3.074 1.00 89.19 104 CYS A CA 1
ATOM 764 C C . CYS A 1 104 ? 1.392 -18.523 2.436 1.00 89.19 104 CYS A C 1
ATOM 766 O O . CYS A 1 104 ? 1.629 -19.348 1.564 1.00 89.19 104 CYS A O 1
ATOM 768 N N . GLY A 1 105 ? 0.151 -18.280 2.867 1.00 86.44 105 GLY A N 1
ATOM 769 C CA . GLY A 1 105 ? -1.044 -18.939 2.334 1.00 86.44 105 GLY A CA 1
ATOM 770 C C . GLY A 1 105 ? -1.275 -20.373 2.822 1.00 86.44 105 GLY A C 1
ATOM 771 O O . GLY A 1 105 ? -2.358 -20.906 2.600 1.00 86.44 105 GLY A O 1
ATOM 772 N N . ASN A 1 106 ? -0.316 -21.000 3.516 1.00 89.25 106 ASN A N 1
ATOM 773 C CA . ASN A 1 106 ? -0.495 -22.373 3.996 1.00 89.25 106 ASN A CA 1
ATOM 774 C C . ASN A 1 106 ? -1.611 -22.483 5.035 1.00 89.25 106 ASN A C 1
ATOM 776 O O . ASN A 1 106 ? -1.748 -21.623 5.906 1.00 89.25 106 ASN A O 1
ATOM 780 N N . ALA A 1 107 ? -2.352 -23.587 4.968 1.00 88.06 107 ALA A N 1
ATOM 781 C CA . ALA A 1 107 ? -3.329 -23.958 5.979 1.00 88.06 107 ALA A CA 1
ATOM 782 C C . ALA A 1 107 ? -2.650 -24.273 7.328 1.00 88.06 107 ALA A C 1
ATOM 784 O O . ALA A 1 107 ? -1.532 -24.788 7.373 1.00 88.06 107 ALA A O 1
ATOM 785 N N . ILE A 1 108 ? -3.332 -23.932 8.420 1.00 82.44 108 ILE A N 1
ATOM 786 C CA . ILE A 1 108 ? -2.842 -24.009 9.808 1.00 82.44 108 ILE A CA 1
ATOM 787 C C . ILE A 1 108 ? -3.837 -24.774 10.683 1.00 82.44 108 ILE A C 1
ATOM 789 O O . ILE A 1 108 ? -3.424 -25.515 11.572 1.00 82.44 108 ILE A O 1
ATOM 793 N N . ALA A 1 109 ? -5.137 -24.643 10.400 1.00 66.00 109 ALA A N 1
ATOM 794 C CA . ALA A 1 109 ? -6.168 -25.478 10.997 1.00 66.00 109 ALA A CA 1
ATOM 795 C C . ALA A 1 109 ? -6.326 -26.747 10.154 1.00 66.00 109 ALA A C 1
ATOM 797 O O . ALA A 1 109 ? -6.953 -26.742 9.097 1.00 66.00 109 ALA A O 1
ATOM 798 N N . ALA A 1 110 ? -5.715 -27.831 10.616 1.00 53.69 110 ALA A N 1
ATOM 799 C CA . ALA A 1 110 ? -5.891 -29.157 10.050 1.00 53.69 110 ALA A CA 1
ATOM 800 C C . ALA A 1 110 ? -6.430 -30.099 11.127 1.00 53.69 110 ALA A C 1
ATOM 802 O O . ALA A 1 110 ? -5.746 -31.035 11.514 1.00 53.69 110 ALA A O 1
ATOM 803 N N . GLU A 1 111 ? -7.657 -29.859 11.595 1.00 49.81 111 GLU A N 1
ATOM 804 C CA . GLU A 1 111 ? -8.478 -30.918 12.189 1.00 49.81 111 GLU A CA 1
ATOM 805 C C . GLU A 1 111 ? -9.890 -30.870 11.577 1.00 49.81 111 GLU A C 1
ATOM 807 O O . GLU A 1 111 ? -10.698 -29.999 11.879 1.00 49.81 111 GLU A O 1
ATOM 812 N N . ALA A 1 112 ? -10.117 -31.81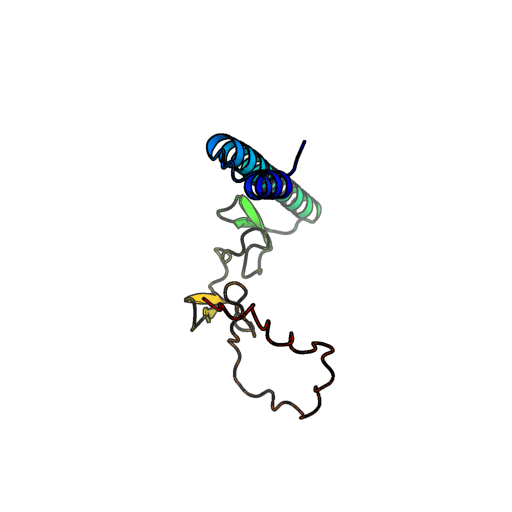5 10.656 1.00 45.09 112 ALA A N 1
ATOM 813 C CA . ALA A 1 112 ? -11.394 -32.344 10.172 1.00 45.09 112 ALA A CA 1
ATOM 814 C C . ALA A 1 112 ? -12.454 -31.353 9.646 1.00 45.09 112 ALA A C 1
ATOM 816 O O . ALA A 1 112 ? -13.517 -31.184 10.238 1.00 45.09 112 ALA A O 1
ATOM 817 N N . PHE A 1 113 ? -12.255 -30.841 8.428 1.00 42.03 113 PHE A N 1
ATOM 818 C CA . PHE A 1 113 ? -13.381 -30.817 7.491 1.00 42.03 113 PHE A CA 1
ATOM 819 C C . PHE A 1 113 ? -13.227 -32.041 6.584 1.00 42.03 113 PHE A C 1
ATOM 821 O O . PHE A 1 113 ? -12.412 -32.037 5.660 1.00 42.03 113 PHE A O 1
ATOM 828 N N . GLU A 1 114 ? -13.942 -33.125 6.900 1.00 42.94 114 GLU A N 1
ATOM 829 C CA . GLU A 1 114 ? -14.178 -34.207 5.943 1.00 42.94 114 GLU A CA 1
ATOM 830 C C . GLU A 1 114 ? -14.962 -33.587 4.786 1.00 42.94 114 GLU A C 1
ATOM 832 O O . GLU A 1 114 ? -16.161 -33.339 4.884 1.00 42.94 114 GLU A O 1
ATOM 837 N N . GLY A 1 115 ? -14.245 -33.214 3.726 1.00 43.50 115 GLY A N 1
ATOM 838 C CA . GLY A 1 115 ? -14.849 -32.648 2.533 1.00 43.50 115 GLY A CA 1
ATOM 839 C C . GLY A 1 115 ? -15.860 -33.630 1.960 1.00 43.50 115 GLY A C 1
ATOM 840 O O . GLY A 1 115 ? -15.501 -34.748 1.586 1.00 43.50 115 GLY A O 1
ATOM 841 N N . GLU A 1 116 ? -17.119 -33.207 1.863 1.00 41.12 116 GLU A N 1
ATOM 842 C CA . GLU A 1 116 ? -18.056 -33.852 0.956 1.00 41.12 116 GLU A CA 1
ATOM 843 C C . GLU A 1 116 ? -17.453 -33.787 -0.453 1.00 41.12 116 GLU A C 1
ATOM 845 O O . GLU A 1 116 ? -17.131 -32.718 -0.979 1.00 41.12 116 GLU A O 1
ATOM 850 N N . ALA A 1 117 ? -17.231 -34.963 -1.037 1.00 47.78 117 ALA A N 1
ATOM 851 C CA . ALA A 1 117 ? -16.750 -35.124 -2.395 1.00 47.78 117 ALA A CA 1
ATOM 852 C C . ALA A 1 117 ? -17.785 -34.538 -3.366 1.00 47.78 117 ALA A C 1
ATOM 854 O O . ALA A 1 117 ? -18.769 -35.191 -3.706 1.00 47.78 117 ALA A O 1
ATOM 855 N N . GLY A 1 118 ? -17.585 -33.289 -3.783 1.00 49.66 118 GLY A N 1
ATOM 856 C CA . GLY A 1 118 ? -18.522 -32.626 -4.684 1.00 49.66 118 GLY A CA 1
ATOM 857 C C . GLY A 1 118 ? -18.176 -31.182 -5.020 1.00 49.66 118 GLY A C 1
ATOM 858 O O . GLY A 1 118 ? -19.066 -30.342 -5.015 1.00 49.66 118 GLY A O 1
ATOM 859 N N . LEU A 1 119 ? -16.910 -30.867 -5.299 1.00 58.47 119 LEU A N 1
ATOM 860 C CA . LEU A 1 119 ? -16.525 -29.573 -5.877 1.00 58.47 119 LEU A CA 1
ATOM 861 C C . LEU A 1 119 ? -15.562 -29.792 -7.046 1.00 58.47 119 LEU A C 1
ATOM 863 O O . LEU A 1 119 ? -14.412 -29.369 -7.015 1.00 58.47 119 LEU A O 1
ATOM 867 N N . ASP A 1 120 ? -16.063 -30.467 -8.079 1.00 46.31 120 ASP A N 1
ATOM 868 C CA . ASP A 1 120 ? -15.399 -30.607 -9.382 1.00 46.31 120 ASP A CA 1
ATOM 869 C C . ASP A 1 120 ? -15.963 -29.600 -10.406 1.00 46.31 120 ASP A C 1
ATOM 871 O O . ASP A 1 120 ? -16.009 -29.859 -11.601 1.00 46.31 120 ASP A O 1
ATOM 875 N N . ASP A 1 121 ? -16.426 -28.439 -9.926 1.00 53.53 121 ASP A N 1
ATOM 876 C CA . ASP A 1 121 ? -17.025 -27.379 -10.754 1.00 53.53 121 ASP A CA 1
ATOM 877 C C . ASP A 1 121 ? -16.233 -26.064 -10.652 1.00 53.53 121 ASP A C 1
ATOM 879 O O . ASP A 1 121 ? -16.767 -24.954 -10.709 1.00 53.53 121 ASP A O 1
ATOM 883 N N . THR A 1 122 ? -14.912 -26.174 -10.483 1.00 50.72 122 THR A N 1
ATOM 884 C CA . THR A 1 122 ? -14.036 -25.019 -10.688 1.00 50.72 122 THR A CA 1
ATOM 885 C C . THR A 1 122 ? -13.752 -24.919 -12.184 1.00 50.72 122 THR A C 1
ATOM 887 O O . THR A 1 122 ? -13.041 -25.755 -12.735 1.00 50.72 122 THR A O 1
ATOM 890 N N . MET A 1 123 ? -14.277 -23.880 -12.841 1.00 53.97 123 MET A N 1
ATOM 891 C CA . MET A 1 123 ? -13.961 -23.489 -14.227 1.00 53.97 123 MET A CA 1
ATOM 892 C C . MET A 1 123 ? -12.500 -23.007 -14.388 1.00 53.97 123 MET A C 1
ATOM 894 O O . MET A 1 123 ? -12.241 -21.938 -14.939 1.00 53.97 123 MET A O 1
ATOM 898 N N . ILE A 1 124 ? -11.527 -23.763 -13.881 1.00 57.47 124 ILE A N 1
ATOM 899 C CA . ILE A 1 124 ? -10.112 -23.590 -14.201 1.00 57.47 124 ILE A CA 1
ATOM 900 C C . ILE A 1 124 ? -9.741 -24.766 -15.092 1.00 57.47 124 ILE A C 1
ATOM 902 O O . ILE A 1 124 ? -9.405 -25.850 -14.622 1.00 57.47 124 ILE A O 1
ATOM 906 N N . GLU A 1 125 ? -9.832 -24.546 -16.399 1.00 55.00 125 GLU A N 1
ATOM 907 C CA . GLU A 1 125 ? -9.245 -25.457 -17.371 1.00 55.00 125 GLU A CA 1
ATOM 908 C C . GLU A 1 125 ? -7.716 -25.437 -17.173 1.00 55.00 125 GLU A C 1
ATOM 910 O O . GLU A 1 125 ? -7.118 -24.353 -17.181 1.00 55.00 125 GLU A O 1
ATOM 915 N N . PRO A 1 126 ? -7.062 -26.590 -16.940 1.00 58.53 126 PRO A N 1
ATOM 916 C CA . PRO A 1 126 ? -5.610 -26.656 -16.867 1.00 58.53 126 PRO A CA 1
ATOM 917 C C . PRO A 1 126 ? -5.017 -26.073 -18.148 1.00 58.53 126 PRO A C 1
ATOM 919 O O . PRO A 1 126 ? -5.382 -26.499 -19.243 1.00 58.53 126 PRO A O 1
ATOM 922 N N . LEU A 1 127 ? -4.105 -25.104 -18.012 1.00 48.66 127 LEU A N 1
ATOM 923 C CA . LEU A 1 127 ? -3.400 -24.527 -19.153 1.00 48.66 127 LEU A CA 1
ATOM 924 C C . LEU A 1 127 ? -2.787 -25.681 -19.968 1.00 48.66 127 LEU A C 1
ATOM 926 O O . LEU A 1 127 ? -1.980 -26.433 -19.407 1.00 48.66 127 LEU A O 1
ATOM 930 N N . PRO A 1 128 ? -3.156 -25.853 -21.251 1.00 64.56 128 PRO A N 1
ATOM 931 C CA . PRO A 1 128 ? -2.554 -26.888 -22.071 1.00 64.56 128 PRO A CA 1
ATOM 932 C C . PRO A 1 128 ? -1.032 -26.697 -22.083 1.00 64.56 128 PRO A C 1
ATOM 934 O O . PRO A 1 128 ? -0.557 -25.554 -22.060 1.00 64.56 128 PRO A O 1
ATOM 937 N N . PRO A 1 129 ? -0.252 -27.791 -22.086 1.00 62.59 129 PRO A N 1
ATOM 938 C CA . PRO A 1 129 ? 1.197 -27.701 -22.080 1.00 62.59 129 PRO A CA 1
ATOM 939 C C . PRO A 1 129 ? 1.655 -26.839 -23.255 1.00 62.59 129 PRO A C 1
ATOM 941 O O . PRO A 1 129 ? 1.265 -27.056 -24.403 1.00 62.59 129 PRO A O 1
ATOM 944 N N . LEU A 1 130 ? 2.462 -25.823 -22.946 1.00 60.28 130 LEU A N 1
ATOM 945 C CA . LEU A 1 130 ? 3.115 -25.003 -23.954 1.00 60.28 130 LEU A CA 1
ATOM 946 C C . LEU A 1 130 ? 4.174 -25.872 -24.633 1.00 60.28 130 LEU A C 1
ATOM 948 O O . LEU A 1 130 ? 5.320 -25.927 -24.187 1.00 60.28 130 LEU A O 1
ATOM 952 N N . ASP A 1 131 ? 3.781 -26.568 -25.697 1.00 61.12 131 ASP A N 1
ATOM 953 C CA . ASP A 1 131 ? 4.721 -27.198 -26.614 1.00 61.12 131 ASP A CA 1
ATOM 954 C C . ASP A 1 131 ? 5.538 -26.084 -27.283 1.00 61.12 131 ASP A C 1
ATOM 956 O O . ASP A 1 131 ? 5.125 -25.448 -28.255 1.00 61.12 131 ASP A O 1
ATOM 960 N N . GLY A 1 132 ? 6.703 -25.799 -26.698 1.00 58.06 132 GLY A N 1
ATOM 961 C CA . GLY A 1 132 ? 7.709 -24.934 -27.297 1.00 58.06 132 GLY A CA 1
ATOM 962 C C . GLY A 1 132 ? 8.206 -25.522 -28.623 1.00 58.06 132 GLY A C 1
ATOM 963 O O . GLY A 1 132 ? 8.179 -26.744 -28.812 1.00 58.06 132 GLY A O 1
ATOM 964 N N . PRO A 1 133 ? 8.667 -24.683 -29.567 1.00 61.25 133 PRO A N 1
ATOM 965 C CA . PRO A 1 133 ? 9.202 -25.172 -30.828 1.00 61.25 133 PRO A CA 1
ATOM 966 C C . PRO A 1 133 ? 10.374 -26.122 -30.562 1.00 61.25 133 PRO A C 1
ATOM 968 O O . PRO A 1 133 ? 11.320 -25.777 -29.855 1.00 61.25 133 PRO A O 1
ATOM 971 N N . ARG A 1 134 ? 10.310 -27.326 -31.144 1.00 57.88 134 ARG A N 1
ATOM 972 C CA . ARG A 1 134 ? 11.459 -28.230 -31.226 1.00 57.88 134 ARG A CA 1
ATOM 973 C C . ARG A 1 134 ? 12.570 -27.510 -31.982 1.00 57.88 134 ARG A C 1
ATOM 975 O O . ARG A 1 134 ? 12.426 -27.254 -33.175 1.00 57.88 134 ARG A O 1
ATOM 982 N N . GLU A 1 135 ? 13.666 -27.212 -31.291 1.00 54.41 135 GLU A N 1
ATOM 983 C CA . GLU A 1 135 ? 14.945 -26.918 -31.925 1.00 54.41 135 GLU A CA 1
ATOM 984 C C . GLU A 1 135 ? 15.273 -28.068 -32.884 1.00 54.41 135 GLU A C 1
ATOM 986 O O . GLU A 1 135 ? 15.492 -29.210 -32.475 1.00 54.41 135 GLU A O 1
ATOM 991 N N . THR A 1 136 ? 15.271 -27.775 -34.179 1.00 52.94 136 THR A N 1
ATOM 992 C CA . THR A 1 136 ? 15.879 -28.637 -35.186 1.00 52.94 136 THR A CA 1
ATOM 993 C C . THR A 1 136 ? 16.961 -27.838 -35.890 1.00 52.94 136 THR A C 1
ATOM 995 O O . THR A 1 136 ? 16.621 -26.966 -36.683 1.00 52.94 136 THR A O 1
ATOM 998 N N . ALA A 1 137 ? 18.206 -28.211 -35.571 1.00 45.50 137 ALA A N 1
ATOM 999 C CA . ALA A 1 137 ? 19.453 -28.062 -36.331 1.00 45.50 137 ALA A CA 1
ATOM 1000 C C . ALA A 1 137 ? 19.880 -26.657 -36.790 1.00 45.50 137 ALA A C 1
ATOM 1002 O O . ALA A 1 137 ? 19.238 -26.082 -37.693 1.00 45.50 137 ALA A O 1
#